Protein AF-A0A3B9RAX6-F1 (afdb_monomer_lite)

Sequence (178 aa):
FINYDTEKSIVLLGNWYDHKPDLQYVELHAIASISLGNIENYLYQFSDGNIPFTPNTDDVPTVLQLKKAIRDVEQSVEKMLGKAIVINYDYAEKPEDLEKYYAKKTIVLLQETLAAIAADALAKEAFVNAVKELSFHLGEENTVNLQNNMLTVCLDFSKGIKSVASKAVLQDRIEKCL

Structure (mmCIF, N/CA/C/O backbone):
data_AF-A0A3B9RAX6-F1
#
_entry.id   AF-A0A3B9RAX6-F1
#
loop_
_atom_site.group_PDB
_atom_site.id
_atom_site.type_symbol
_atom_site.label_atom_id
_atom_site.label_alt_id
_atom_site.label_comp_id
_atom_site.label_asym_id
_atom_site.label_entity_id
_atom_site.label_seq_id
_atom_site.pdb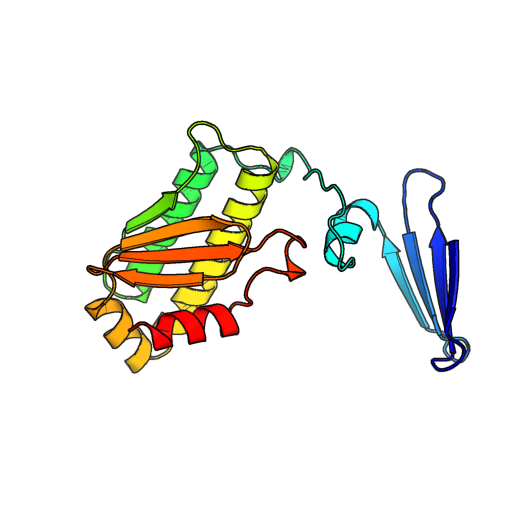x_PDB_ins_code
_atom_site.Cartn_x
_atom_site.Cartn_y
_atom_site.Cartn_z
_atom_site.occupancy
_atom_site.B_iso_or_equiv
_atom_site.auth_seq_id
_atom_site.auth_comp_id
_atom_site.auth_asym_id
_atom_site.auth_atom_id
_atom_site.pdbx_PDB_model_num
ATOM 1 N N . PHE A 1 1 ? 21.266 -5.493 -25.380 1.00 60.53 1 PHE A N 1
ATOM 2 C CA . PHE A 1 1 ? 22.204 -5.620 -24.245 1.00 60.53 1 PHE A CA 1
ATOM 3 C C . PHE A 1 1 ? 22.326 -7.094 -23.900 1.00 60.53 1 PHE A C 1
ATOM 5 O O . PHE A 1 1 ? 21.305 -7.764 -23.899 1.00 60.53 1 PHE A O 1
ATOM 12 N N . ILE A 1 2 ? 23.534 -7.608 -23.671 1.00 60.22 2 ILE A N 1
ATOM 13 C CA . ILE A 1 2 ? 23.752 -9.005 -23.269 1.00 60.22 2 ILE A CA 1
ATOM 14 C C . ILE A 1 2 ? 24.663 -8.977 -22.044 1.00 60.22 2 ILE A C 1
ATOM 16 O O . ILE A 1 2 ? 25.753 -8.416 -22.126 1.00 60.22 2 ILE A O 1
ATOM 20 N N . ASN A 1 3 ? 24.208 -9.535 -20.923 1.00 65.00 3 ASN A N 1
ATOM 21 C CA . ASN A 1 3 ? 25.021 -9.713 -19.720 1.00 65.00 3 ASN A CA 1
ATOM 22 C C . ASN A 1 3 ? 25.119 -11.201 -19.395 1.00 65.00 3 ASN A C 1
ATOM 24 O O . ASN A 1 3 ? 24.147 -11.935 -19.567 1.00 65.00 3 ASN A O 1
ATOM 28 N N . TYR A 1 4 ? 26.290 -11.640 -18.955 1.00 61.12 4 TYR A N 1
ATOM 29 C CA . TYR A 1 4 ? 26.573 -13.037 -18.686 1.00 61.12 4 TYR A CA 1
ATOM 30 C C . TYR A 1 4 ? 27.109 -13.197 -17.266 1.00 61.12 4 TYR A C 1
ATOM 32 O O . TYR A 1 4 ? 28.146 -12.629 -16.926 1.00 61.12 4 TYR A O 1
ATOM 40 N N . ASP A 1 5 ? 26.395 -13.974 -16.454 1.00 67.50 5 ASP A N 1
ATOM 41 C CA . ASP A 1 5 ? 26.836 -14.380 -15.122 1.00 67.50 5 ASP A CA 1
ATOM 42 C C . ASP A 1 5 ? 27.413 -15.799 -15.216 1.00 67.50 5 ASP A C 1
ATOM 44 O O . ASP A 1 5 ? 26.684 -16.792 -15.305 1.00 67.50 5 ASP A O 1
ATOM 48 N N . THR A 1 6 ? 28.746 -15.876 -15.224 1.00 63.41 6 THR A N 1
ATOM 49 C CA . THR A 1 6 ? 29.511 -17.128 -15.278 1.00 63.41 6 THR A CA 1
ATOM 50 C C . THR A 1 6 ? 29.299 -18.020 -14.064 1.00 63.41 6 THR A C 1
ATOM 52 O O . THR A 1 6 ? 29.377 -19.235 -14.206 1.00 63.41 6 THR A O 1
ATOM 55 N N . GLU A 1 7 ? 29.051 -17.455 -12.878 1.00 69.50 7 GLU A N 1
ATOM 56 C CA . GLU A 1 7 ? 28.881 -18.257 -11.660 1.00 69.50 7 GLU A CA 1
ATOM 57 C C . GLU A 1 7 ? 27.525 -18.960 -11.655 1.00 69.50 7 GLU A C 1
ATOM 59 O O . GLU A 1 7 ? 27.411 -20.095 -11.194 1.00 69.50 7 GLU A O 1
ATOM 64 N N . LYS A 1 8 ? 26.501 -18.310 -12.214 1.00 65.81 8 LYS A N 1
ATOM 65 C CA . LYS A 1 8 ? 25.139 -18.854 -12.273 1.00 65.81 8 LYS A CA 1
ATOM 66 C C . LYS A 1 8 ? 24.819 -19.567 -13.582 1.00 65.81 8 LYS A C 1
ATOM 68 O O . LYS A 1 8 ? 23.760 -20.172 -13.680 1.00 65.81 8 LYS A O 1
ATOM 73 N N . SER A 1 9 ? 25.713 -19.520 -14.574 1.00 68.19 9 SER A N 1
ATOM 74 C CA . SER A 1 9 ? 25.472 -20.037 -15.933 1.00 68.19 9 SER A CA 1
ATOM 75 C C . SER A 1 9 ? 24.230 -19.420 -16.597 1.00 68.19 9 SER A C 1
ATOM 77 O O . SER A 1 9 ? 23.497 -20.095 -17.322 1.00 68.19 9 SER A O 1
ATOM 79 N N . ILE A 1 10 ? 23.988 -18.128 -16.349 1.00 69.31 10 ILE A N 1
ATOM 80 C CA . ILE A 1 10 ? 22.805 -17.399 -16.829 1.00 69.31 10 ILE A CA 1
ATOM 81 C C . ILE A 1 10 ? 23.223 -16.321 -17.827 1.00 69.31 10 ILE A C 1
ATOM 83 O O . ILE A 1 10 ? 24.113 -15.511 -17.560 1.00 69.31 10 ILE A O 1
ATOM 87 N N . VAL A 1 11 ? 22.518 -16.266 -18.954 1.00 70.62 11 VAL A N 1
ATOM 88 C CA . VAL A 1 11 ? 22.590 -15.181 -19.935 1.00 70.62 11 VAL A CA 1
ATOM 89 C C . VAL A 1 11 ? 21.343 -14.309 -19.801 1.00 70.62 11 VAL A C 1
ATOM 91 O O . VAL A 1 11 ? 20.217 -14.799 -19.863 1.00 70.62 11 VAL A O 1
ATOM 94 N N . LEU A 1 12 ? 21.550 -13.004 -19.645 1.00 68.62 12 LEU A N 1
ATOM 95 C CA . LEU A 1 12 ? 20.511 -11.985 -19.706 1.00 68.62 12 LEU A CA 1
ATOM 96 C C . LEU A 1 12 ? 20.548 -11.311 -21.076 1.00 68.62 12 LEU A C 1
ATOM 98 O O . LEU A 1 12 ? 21.506 -10.604 -21.398 1.00 68.62 12 LEU A O 1
ATOM 102 N N . LEU A 1 13 ? 19.497 -11.497 -21.866 1.00 69.88 13 LEU A N 1
ATOM 103 C CA . LEU A 1 13 ? 19.303 -10.827 -23.146 1.00 69.88 13 LEU A CA 1
ATOM 104 C C . LEU A 1 13 ? 18.284 -9.704 -22.957 1.00 69.88 13 LEU A C 1
ATOM 106 O O . LEU A 1 13 ? 17.134 -9.947 -22.620 1.00 69.88 13 LEU A O 1
ATOM 110 N N . GLY A 1 14 ? 18.712 -8.464 -23.158 1.00 64.94 14 GLY A N 1
ATOM 111 C CA . GLY A 1 14 ? 17.827 -7.309 -23.262 1.00 64.94 14 GLY A CA 1
ATOM 112 C C . GLY A 1 14 ? 17.704 -6.901 -24.720 1.00 64.94 14 GLY A C 1
ATOM 113 O O . GLY A 1 14 ? 18.677 -6.395 -25.296 1.00 64.94 14 GLY A O 1
ATOM 114 N N . ASN A 1 15 ? 16.535 -7.108 -25.308 1.00 68.81 15 ASN A N 1
ATOM 115 C CA . ASN A 1 15 ? 16.200 -6.557 -26.607 1.00 68.81 15 ASN A CA 1
ATOM 116 C C . ASN A 1 15 ? 15.445 -5.240 -26.400 1.00 68.81 15 ASN A C 1
ATOM 118 O O . ASN A 1 15 ? 14.435 -5.172 -25.709 1.00 68.81 15 ASN A O 1
ATOM 122 N N . TRP A 1 16 ? 16.002 -4.179 -26.975 1.00 63.16 16 TRP A N 1
ATOM 123 C CA . TRP A 1 16 ? 15.516 -2.807 -26.829 1.00 63.16 16 TRP A CA 1
ATOM 124 C C . TRP A 1 16 ? 15.058 -2.217 -28.169 1.00 63.16 16 TRP A C 1
ATOM 126 O O . TRP A 1 16 ? 14.779 -1.023 -28.249 1.00 63.16 16 TRP A O 1
ATOM 136 N N . TYR A 1 17 ? 15.015 -3.035 -29.224 1.00 54.44 17 TYR A N 1
ATOM 137 C CA . TYR A 1 17 ? 14.605 -2.629 -30.564 1.00 54.44 17 TYR A CA 1
ATOM 138 C C . TYR A 1 17 ? 13.137 -3.027 -30.825 1.00 54.44 17 TYR A C 1
ATOM 140 O O . TYR A 1 17 ? 12.618 -3.954 -30.210 1.00 54.44 17 TYR A O 1
ATOM 148 N N . ASP A 1 18 ? 12.463 -2.294 -31.718 1.00 52.81 18 ASP A N 1
ATOM 149 C CA . ASP A 1 18 ? 11.081 -2.523 -32.190 1.00 52.81 18 ASP A CA 1
ATOM 150 C C . ASP A 1 18 ? 9.914 -2.276 -31.213 1.00 52.81 18 ASP A C 1
ATOM 152 O O . ASP A 1 18 ? 8.889 -2.956 -31.268 1.00 52.81 18 ASP A O 1
ATOM 156 N N . HIS A 1 19 ? 10.001 -1.245 -30.363 1.00 53.53 19 HIS A N 1
ATOM 157 C CA . HIS A 1 19 ? 8.885 -0.766 -29.515 1.00 53.53 19 HIS A CA 1
ATOM 158 C C . HIS A 1 19 ? 8.252 -1.820 -28.583 1.00 53.53 19 HIS A C 1
ATOM 160 O O . HIS A 1 19 ? 7.224 -1.549 -27.966 1.00 53.53 19 HIS A O 1
ATOM 166 N N . LYS A 1 20 ? 8.865 -3.000 -28.449 1.00 61.41 20 LYS A N 1
ATOM 167 C CA . LYS A 1 20 ? 8.493 -4.042 -27.490 1.00 61.41 20 LYS A CA 1
ATOM 168 C C . LYS A 1 20 ? 9.739 -4.516 -26.750 1.00 61.41 20 LYS A C 1
ATOM 170 O O . LYS A 1 20 ? 10.233 -5.599 -27.046 1.00 61.41 20 LYS A O 1
ATOM 175 N N . PRO A 1 21 ? 10.272 -3.691 -25.837 1.00 60.62 21 PRO A N 1
ATOM 176 C CA . PRO A 1 21 ? 11.362 -4.094 -24.969 1.00 60.62 21 PRO A CA 1
ATOM 177 C C . PRO A 1 21 ? 11.066 -5.444 -24.311 1.00 60.62 21 PRO A C 1
ATOM 179 O O . PRO A 1 21 ? 10.020 -5.632 -23.677 1.00 60.62 21 PRO A O 1
ATOM 182 N N . ASP A 1 22 ? 12.000 -6.381 -24.449 1.00 69.50 22 ASP A N 1
ATOM 183 C CA . ASP A 1 22 ? 11.924 -7.691 -23.818 1.00 69.50 22 ASP A CA 1
ATOM 184 C C . ASP A 1 22 ? 13.219 -8.035 -23.082 1.00 69.50 22 ASP A C 1
ATOM 186 O O . ASP A 1 22 ? 14.333 -7.727 -23.521 1.00 69.50 22 ASP A O 1
ATOM 190 N N . LEU A 1 23 ? 13.051 -8.641 -21.906 1.00 69.62 23 LEU A N 1
ATOM 191 C CA . LEU A 1 23 ? 14.142 -9.124 -21.071 1.00 69.62 23 LEU A CA 1
ATOM 192 C C . LEU A 1 23 ? 14.029 -10.642 -20.951 1.00 69.62 23 LEU A C 1
ATOM 194 O O . LEU A 1 23 ? 13.053 -11.148 -20.398 1.00 69.62 23 LEU A O 1
ATOM 198 N N . GLN A 1 24 ? 15.023 -11.365 -21.454 1.00 70.62 24 GLN A N 1
ATOM 199 C CA . GLN A 1 24 ? 15.058 -12.822 -21.431 1.00 70.62 24 GLN A CA 1
ATOM 200 C C . GLN A 1 24 ? 16.188 -13.321 -20.538 1.00 70.62 24 GLN A C 1
ATOM 202 O O . GLN A 1 24 ? 17.351 -12.962 -20.724 1.00 70.62 24 GLN A O 1
ATOM 207 N N . TYR A 1 25 ? 15.839 -14.186 -19.592 1.00 68.94 25 TYR A N 1
ATOM 208 C CA . TYR A 1 25 ? 16.785 -14.979 -18.817 1.00 68.94 25 TYR A CA 1
ATOM 209 C C . TYR A 1 25 ? 16.896 -16.364 -19.442 1.00 68.94 25 TYR A C 1
ATOM 211 O O . TYR A 1 25 ? 15.884 -17.052 -19.575 1.00 68.94 25 TYR A O 1
ATOM 219 N N . VAL A 1 26 ? 18.112 -16.768 -19.804 1.00 70.31 26 VAL A N 1
ATOM 220 C CA . VAL A 1 26 ? 18.415 -18.083 -20.379 1.00 70.31 26 VAL A CA 1
ATOM 221 C C . VAL A 1 26 ? 19.449 -18.778 -19.502 1.00 70.31 26 VAL A C 1
ATOM 223 O O . VAL A 1 26 ? 20.553 -18.268 -19.321 1.00 70.31 26 VAL A O 1
ATOM 226 N N . GLU A 1 27 ? 19.104 -19.942 -18.959 1.00 67.62 27 GLU A N 1
ATOM 227 C CA . GLU A 1 27 ? 20.052 -20.804 -18.250 1.00 67.62 27 GLU A CA 1
ATOM 228 C C . GLU A 1 27 ? 20.765 -21.712 -19.264 1.00 67.62 27 GLU A C 1
ATOM 230 O O . GLU A 1 27 ? 20.124 -22.440 -20.017 1.00 67.62 27 GLU A O 1
ATOM 235 N N . LEU A 1 28 ? 22.100 -21.677 -19.308 1.00 59.88 28 LEU A N 1
ATOM 236 C CA . LEU A 1 28 ? 22.900 -22.327 -20.362 1.00 59.88 28 LEU A CA 1
ATOM 237 C C . LEU A 1 28 ? 22.761 -23.855 -20.422 1.00 59.88 28 LEU A C 1
ATOM 239 O O . LEU A 1 28 ? 23.060 -24.460 -21.452 1.00 59.88 28 LEU A O 1
ATOM 243 N N . HIS A 1 29 ? 22.337 -24.484 -19.326 1.00 66.69 29 HIS A N 1
ATOM 244 C CA . HIS A 1 29 ? 22.229 -25.938 -19.202 1.00 66.69 29 HIS A CA 1
ATOM 245 C C . HIS A 1 29 ? 20.785 -26.440 -19.077 1.00 66.69 29 HIS A C 1
ATOM 247 O O . HIS A 1 29 ? 20.574 -27.640 -18.902 1.00 66.69 29 HIS A O 1
ATOM 253 N N . ALA A 1 30 ? 19.795 -25.555 -19.225 1.00 59.59 30 ALA A N 1
ATOM 254 C CA . ALA A 1 30 ? 18.383 -25.907 -19.193 1.00 59.59 30 ALA A CA 1
ATOM 255 C C . ALA A 1 30 ? 17.670 -25.447 -20.473 1.00 59.59 30 ALA A C 1
ATOM 257 O O . ALA A 1 30 ? 17.969 -24.402 -21.042 1.00 59.59 30 ALA A O 1
ATOM 258 N N . ILE A 1 31 ? 16.663 -26.206 -20.916 1.00 59.84 31 ILE A N 1
ATOM 259 C CA . ILE A 1 31 ? 15.712 -25.754 -21.949 1.00 59.84 31 ILE A CA 1
ATOM 260 C C . ILE A 1 31 ? 14.640 -24.907 -21.247 1.00 59.84 31 ILE A C 1
ATOM 262 O O . ILE A 1 31 ? 13.459 -25.246 -21.228 1.00 59.84 31 ILE A O 1
ATOM 266 N N . ALA A 1 32 ? 15.069 -23.848 -20.566 1.00 58.25 32 ALA A N 1
ATOM 267 C CA . ALA A 1 32 ? 14.189 -22.957 -19.832 1.00 58.25 32 ALA A CA 1
ATOM 268 C C . ALA A 1 32 ? 14.629 -21.515 -20.070 1.00 58.25 32 ALA A C 1
ATOM 270 O O . ALA A 1 32 ? 15.775 -21.140 -19.822 1.00 58.25 32 ALA A O 1
ATOM 271 N N . SER A 1 33 ? 13.692 -20.711 -20.561 1.00 66.81 33 SER A N 1
ATOM 272 C CA . SER A 1 33 ? 13.863 -19.273 -20.704 1.00 66.81 33 SER A CA 1
ATOM 273 C C . SER A 1 33 ? 12.666 -18.561 -20.099 1.00 66.81 33 SER A C 1
ATOM 275 O O . SER A 1 33 ? 11.524 -18.927 -20.387 1.00 66.81 33 SER A O 1
ATOM 277 N N . ILE A 1 34 ? 12.915 -17.522 -19.310 1.00 69.31 34 ILE A N 1
ATOM 278 C CA . ILE A 1 34 ? 11.866 -16.617 -18.838 1.00 69.31 34 ILE A CA 1
ATOM 279 C C . ILE A 1 34 ? 11.983 -15.338 -19.654 1.00 69.31 34 ILE A C 1
ATOM 281 O O . ILE A 1 34 ? 12.994 -14.648 -19.563 1.00 69.31 34 ILE A O 1
ATOM 285 N N . SER A 1 35 ? 10.953 -15.036 -20.443 1.00 69.12 35 SER A N 1
ATOM 286 C CA . SER A 1 35 ? 10.847 -13.785 -21.193 1.00 69.12 35 SER A CA 1
ATOM 287 C C . SER A 1 35 ? 9.850 -12.861 -20.509 1.00 69.12 35 SER A C 1
ATOM 289 O O . SER A 1 35 ? 8.686 -13.220 -20.328 1.00 69.12 35 SER A O 1
ATOM 291 N N . LEU A 1 36 ? 10.295 -11.660 -20.162 1.00 68.50 36 LEU A N 1
ATOM 292 C CA . LEU A 1 36 ? 9.459 -10.581 -19.652 1.00 68.50 36 LEU A CA 1
ATOM 293 C C . LEU A 1 36 ? 9.196 -9.602 -20.794 1.00 68.50 36 LEU A C 1
ATOM 295 O O . LEU A 1 36 ? 10.097 -8.880 -21.217 1.00 68.50 36 LEU A O 1
ATOM 299 N N . GLY A 1 37 ? 7.969 -9.618 -21.313 1.00 69.31 37 GLY A N 1
ATOM 300 C CA . GLY A 1 37 ? 7.509 -8.638 -22.296 1.00 69.31 37 GLY A CA 1
ATOM 301 C C . GLY A 1 37 ? 7.061 -7.333 -21.636 1.00 69.31 37 GLY A C 1
ATOM 302 O O . GLY A 1 37 ? 6.692 -7.323 -20.460 1.00 69.31 37 GLY A O 1
ATOM 303 N N . ASN A 1 38 ? 7.056 -6.251 -22.417 1.00 69.12 38 ASN A N 1
ATOM 304 C CA . ASN A 1 38 ? 6.711 -4.898 -21.972 1.00 69.12 38 ASN A CA 1
ATOM 305 C C . ASN A 1 38 ? 7.565 -4.443 -20.773 1.00 69.12 38 ASN A C 1
ATOM 307 O O . ASN A 1 38 ? 7.048 -3.835 -19.828 1.00 69.12 38 ASN A O 1
ATOM 311 N N . ILE A 1 39 ? 8.858 -4.802 -20.757 1.00 73.06 39 ILE A N 1
ATOM 312 C CA . ILE A 1 39 ? 9.728 -4.562 -19.596 1.00 73.06 39 ILE A CA 1
ATOM 313 C C . ILE A 1 39 ? 9.852 -3.068 -19.277 1.00 73.06 39 ILE A C 1
ATOM 315 O O . ILE A 1 39 ? 10.039 -2.718 -18.121 1.00 73.06 39 ILE A O 1
ATOM 319 N N . GLU A 1 40 ? 9.662 -2.170 -20.241 1.00 67.19 40 GLU A N 1
ATOM 320 C CA . GLU A 1 40 ? 9.591 -0.719 -20.043 1.00 67.19 40 GLU A CA 1
ATOM 321 C C . GLU A 1 40 ? 8.549 -0.295 -19.002 1.00 67.19 40 GLU A C 1
ATOM 323 O O . GLU A 1 40 ? 8.793 0.640 -18.240 1.00 67.19 40 GLU A O 1
ATOM 328 N N . ASN A 1 41 ? 7.440 -1.032 -18.893 1.00 70.25 41 ASN A N 1
ATOM 329 C CA . ASN A 1 41 ? 6.386 -0.766 -17.916 1.00 70.25 41 ASN A CA 1
ATOM 330 C C . ASN A 1 41 ? 6.705 -1.319 -16.525 1.00 70.25 41 ASN A C 1
ATOM 332 O O . ASN A 1 41 ? 5.957 -1.060 -15.590 1.00 70.25 41 ASN A O 1
ATOM 336 N N . TYR A 1 42 ? 7.777 -2.098 -16.371 1.00 72.56 42 TYR A N 1
ATOM 337 C CA . TYR A 1 42 ? 8.109 -2.781 -15.118 1.00 72.56 42 TYR A CA 1
ATOM 338 C C . TYR A 1 42 ? 9.567 -2.594 -14.695 1.00 72.56 42 TYR A C 1
ATOM 340 O O . TYR A 1 42 ? 9.922 -2.956 -13.580 1.00 72.56 42 TYR A O 1
ATOM 348 N N . LEU A 1 43 ? 10.420 -1.994 -15.530 1.00 71.56 43 LEU A N 1
ATOM 349 C CA . LEU A 1 43 ? 11.853 -1.832 -15.277 1.00 71.56 43 LEU A CA 1
ATOM 350 C C . LEU A 1 43 ? 12.111 -1.056 -13.982 1.00 71.56 43 LEU A C 1
ATOM 352 O O . LEU A 1 43 ? 13.009 -1.400 -13.213 1.00 71.56 43 LEU A O 1
ATOM 356 N N . TYR A 1 44 ? 11.264 -0.062 -13.703 1.00 71.00 44 TYR A N 1
ATOM 357 C CA . TYR A 1 44 ? 11.287 0.704 -12.460 1.00 71.00 44 TYR A CA 1
ATOM 358 C C . TYR A 1 44 ? 11.061 -0.172 -11.217 1.00 71.00 44 TYR A C 1
ATOM 360 O O . TYR A 1 44 ? 11.545 0.158 -10.142 1.00 71.00 44 TYR A O 1
ATOM 368 N N . GLN A 1 45 ? 10.376 -1.311 -11.359 1.00 71.19 45 GLN A N 1
ATOM 369 C CA . GLN A 1 45 ? 10.186 -2.295 -10.293 1.00 71.19 45 GLN A CA 1
ATOM 370 C C . GLN A 1 45 ? 11.373 -3.241 -10.148 1.00 71.19 45 GLN A C 1
ATOM 372 O O . GLN A 1 45 ? 11.432 -3.951 -9.158 1.00 71.19 45 GLN A O 1
ATOM 377 N N . PHE A 1 46 ? 12.303 -3.301 -11.103 1.00 68.31 46 PHE A N 1
ATOM 378 C CA . PHE A 1 46 ? 13.470 -4.188 -11.042 1.00 68.31 46 PHE A CA 1
ATOM 379 C C . PHE A 1 46 ? 14.769 -3.452 -10.717 1.00 68.31 46 PHE A C 1
ATOM 381 O O . PHE A 1 46 ? 15.720 -4.094 -10.280 1.00 68.31 46 PHE A O 1
ATOM 388 N N . SER A 1 47 ? 14.795 -2.127 -10.821 1.00 66.12 47 SER A N 1
ATOM 389 C CA . SER A 1 47 ? 15.961 -1.308 -10.493 1.00 66.12 47 SER A CA 1
ATOM 390 C C . SER A 1 47 ? 16.019 -0.916 -9.020 1.00 66.12 47 SER A C 1
ATOM 392 O O . SER A 1 47 ? 14.991 -0.719 -8.378 1.00 66.12 47 SER A O 1
ATOM 394 N N . ASP A 1 48 ? 17.239 -0.772 -8.503 1.00 64.25 48 ASP A N 1
ATOM 395 C CA . ASP A 1 48 ? 17.505 -0.191 -7.183 1.00 64.25 48 ASP A CA 1
ATOM 396 C C . ASP A 1 48 ? 17.781 1.324 -7.250 1.00 64.25 48 ASP A C 1
ATOM 398 O O . ASP A 1 48 ? 18.096 1.935 -6.223 1.00 64.25 48 ASP A O 1
ATOM 402 N N . GLY A 1 49 ? 17.679 1.924 -8.442 1.00 62.16 49 GLY A N 1
ATOM 403 C CA . GLY A 1 49 ? 17.796 3.363 -8.691 1.00 62.16 49 GLY A CA 1
ATOM 404 C C . GLY A 1 49 ? 16.485 3.997 -9.167 1.00 62.16 49 GLY A C 1
ATOM 405 O O . GLY A 1 49 ? 15.573 3.300 -9.610 1.00 62.16 49 GLY A O 1
ATOM 406 N N . ASN A 1 50 ? 16.418 5.331 -9.121 1.00 65.25 50 ASN A N 1
ATOM 407 C CA . ASN A 1 50 ? 15.249 6.109 -9.539 1.00 65.25 50 ASN A CA 1
ATOM 408 C C . ASN A 1 50 ? 15.130 6.091 -11.068 1.00 65.25 50 ASN A C 1
ATOM 410 O O . ASN A 1 50 ? 15.732 6.911 -11.763 1.00 65.25 50 ASN A O 1
ATOM 414 N N . ILE A 1 51 ? 14.381 5.127 -11.600 1.00 65.50 51 ILE A N 1
ATOM 415 C CA . ILE A 1 51 ? 14.041 5.088 -13.023 1.00 65.50 51 ILE A CA 1
ATOM 416 C C . ILE A 1 51 ? 12.788 5.942 -13.241 1.00 65.50 51 ILE A C 1
ATOM 418 O O . ILE A 1 51 ? 11.772 5.673 -12.596 1.00 65.50 51 ILE A O 1
ATOM 422 N N . PRO A 1 52 ? 12.820 6.934 -14.153 1.00 67.94 52 PRO A N 1
ATOM 423 C CA . PRO A 1 52 ? 11.627 7.677 -14.536 1.00 67.94 52 PRO A CA 1
ATOM 424 C C . PRO A 1 52 ? 10.528 6.723 -15.008 1.00 67.94 52 PRO A C 1
ATOM 426 O O . PRO A 1 52 ? 10.737 5.925 -15.920 1.00 67.94 52 PRO A O 1
ATOM 429 N N . PHE A 1 53 ? 9.359 6.810 -14.382 1.00 78.06 53 PHE A N 1
ATOM 430 C CA . PHE A 1 53 ? 8.194 5.999 -14.706 1.00 78.06 53 PHE A CA 1
ATOM 431 C C . PHE A 1 53 ? 6.993 6.910 -14.930 1.00 78.06 53 PHE A C 1
ATOM 433 O O . PHE A 1 53 ? 6.726 7.816 -14.139 1.00 78.06 53 PHE A O 1
ATOM 440 N N . THR A 1 54 ? 6.258 6.652 -16.005 1.00 82.81 54 THR A N 1
ATOM 441 C CA . THR A 1 54 ? 4.989 7.315 -16.289 1.00 82.81 54 THR A CA 1
ATOM 442 C C . THR A 1 54 ? 3.917 6.236 -16.403 1.00 82.81 54 THR A C 1
ATOM 444 O O . THR A 1 54 ? 4.026 5.382 -17.283 1.00 82.81 54 THR A O 1
ATOM 447 N N . PRO A 1 55 ? 2.911 6.219 -15.512 1.00 84.06 55 PRO A N 1
ATOM 448 C CA . PRO A 1 55 ? 1.834 5.240 -15.582 1.00 84.06 55 PRO A CA 1
ATOM 449 C C . PRO A 1 55 ? 0.982 5.445 -16.838 1.00 84.06 55 PRO A C 1
ATOM 451 O O . PRO A 1 55 ? 0.861 6.561 -17.348 1.00 84.06 55 PRO A O 1
ATOM 454 N N . ASN A 1 56 ? 0.342 4.372 -17.309 1.00 84.31 56 ASN A N 1
ATOM 455 C CA . ASN A 1 56 ? -0.642 4.475 -18.383 1.00 84.31 56 ASN A CA 1
ATOM 456 C C . ASN A 1 56 ? -1.801 5.374 -17.947 1.00 84.31 56 ASN A C 1
ATOM 458 O O . ASN A 1 56 ? -2.247 5.315 -16.800 1.00 84.31 56 ASN A O 1
ATOM 462 N N . THR A 1 57 ? -2.347 6.153 -18.877 1.00 85.12 57 THR A N 1
ATOM 463 C CA . THR A 1 57 ? -3.454 7.081 -18.597 1.00 85.12 57 THR A CA 1
ATOM 464 C C . THR A 1 57 ? -4.683 6.386 -18.017 1.00 85.12 57 THR A C 1
ATOM 466 O O . THR A 1 57 ? -5.342 6.946 -17.147 1.00 85.12 57 THR A O 1
ATOM 469 N N . ASP A 1 58 ? -4.958 5.151 -18.443 1.00 86.94 58 ASP A N 1
ATOM 470 C CA . ASP A 1 58 ? -6.098 4.358 -17.963 1.00 86.94 58 ASP A CA 1
ATOM 471 C C . ASP A 1 58 ? -5.908 3.860 -16.518 1.00 86.94 58 ASP A C 1
ATOM 473 O O . ASP A 1 58 ? -6.877 3.559 -15.814 1.00 86.94 58 ASP A O 1
ATOM 477 N N . ASP A 1 59 ? -4.658 3.797 -16.051 1.00 85.69 59 ASP A N 1
ATOM 478 C CA . ASP A 1 59 ? -4.314 3.362 -14.699 1.00 85.69 59 ASP A CA 1
ATOM 479 C C . ASP A 1 59 ? -4.325 4.510 -13.683 1.00 85.69 59 ASP A C 1
ATOM 481 O O . ASP A 1 59 ? -4.468 4.252 -12.479 1.00 85.69 59 ASP A O 1
ATOM 485 N N . VAL A 1 60 ? -4.211 5.759 -14.151 1.00 91.81 60 VAL A N 1
ATOM 486 C CA . VAL A 1 60 ? -4.212 6.970 -13.323 1.00 91.81 60 VAL A CA 1
ATOM 487 C C . VAL A 1 60 ? -5.647 7.334 -12.937 1.00 91.81 60 VAL A C 1
ATOM 489 O O . VAL A 1 60 ? -6.438 7.756 -13.783 1.00 91.81 60 VAL A O 1
ATOM 492 N N . PRO A 1 61 ? -6.028 7.217 -11.653 1.00 92.75 61 PRO A N 1
ATOM 493 C CA . PRO A 1 61 ? -7.363 7.601 -11.233 1.00 92.75 61 PRO A CA 1
ATOM 494 C C . PRO A 1 61 ? -7.506 9.124 -11.163 1.00 92.75 61 PRO A C 1
ATOM 496 O O . PRO A 1 61 ? -6.580 9.863 -10.823 1.00 92.75 61 PRO A O 1
ATOM 499 N N . THR A 1 62 ? -8.725 9.605 -11.372 1.00 92.94 62 THR A N 1
ATOM 500 C CA . THR A 1 62 ? -9.098 10.969 -10.992 1.00 92.94 62 THR A CA 1
ATOM 501 C C . THR A 1 62 ? -9.160 11.106 -9.466 1.00 92.94 62 THR A C 1
ATOM 503 O O . THR A 1 62 ? -9.384 10.135 -8.741 1.00 92.94 62 THR A O 1
ATOM 506 N N . VAL A 1 63 ? -9.061 12.335 -8.954 1.00 91.38 63 VAL A N 1
ATOM 507 C CA . VAL A 1 63 ? -9.220 12.612 -7.511 1.00 91.38 63 VAL A CA 1
ATOM 508 C C . VAL A 1 63 ? -10.587 12.139 -6.993 1.00 91.38 63 VAL A C 1
ATOM 510 O O . VAL A 1 63 ? -10.693 11.637 -5.877 1.00 91.38 63 VAL A O 1
ATOM 513 N N . LEU A 1 64 ? -11.640 12.233 -7.813 1.00 92.38 64 LEU A N 1
ATOM 514 C CA . LEU A 1 64 ? -12.966 11.710 -7.468 1.00 92.38 64 LEU A CA 1
ATOM 515 C C . LEU A 1 64 ? -12.973 10.182 -7.349 1.00 92.38 64 LEU A C 1
ATOM 517 O O . LEU A 1 64 ? -13.603 9.646 -6.440 1.00 92.38 64 LEU A O 1
ATOM 521 N N . GLN A 1 65 ? -12.257 9.479 -8.231 1.00 93.88 65 GLN A N 1
ATOM 522 C CA . GLN A 1 65 ? -12.109 8.024 -8.146 1.00 93.88 65 GLN A CA 1
ATOM 523 C C . GLN A 1 65 ? -11.307 7.606 -6.908 1.00 93.88 65 GLN A C 1
ATOM 525 O O . GLN A 1 65 ? -11.685 6.629 -6.269 1.00 93.88 65 GLN A O 1
ATOM 530 N N . LEU 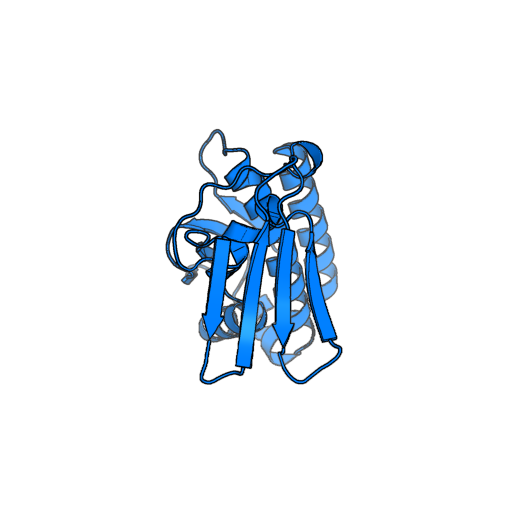A 1 66 ? -10.270 8.358 -6.522 1.00 93.56 66 LEU A N 1
ATOM 531 C CA . LEU A 1 66 ? -9.535 8.121 -5.272 1.00 93.56 66 LEU A CA 1
ATOM 532 C C . LEU A 1 66 ? -10.433 8.307 -4.046 1.00 93.56 66 LEU A C 1
ATOM 534 O O . LEU A 1 66 ? -10.504 7.419 -3.205 1.00 93.56 66 LEU A O 1
ATOM 538 N N . LYS A 1 67 ? -11.185 9.413 -3.976 1.00 93.12 67 LYS A N 1
ATOM 539 C CA . LYS A 1 67 ? -12.143 9.657 -2.883 1.00 93.12 67 LYS A CA 1
ATOM 540 C C . LYS A 1 67 ?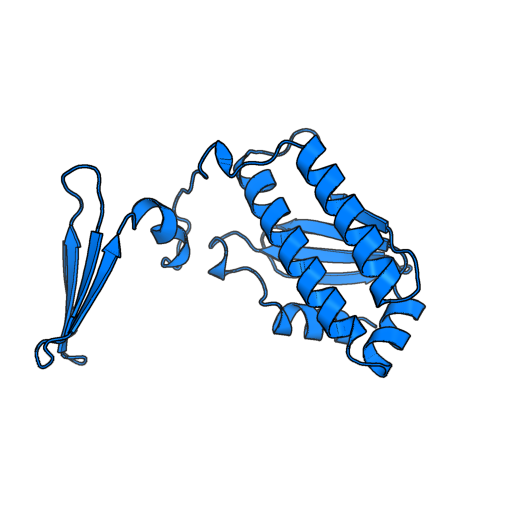 -13.208 8.566 -2.794 1.00 93.12 67 LYS A C 1
ATOM 542 O O . LYS A 1 67 ? -13.576 8.155 -1.698 1.00 93.12 67 LYS A O 1
ATOM 547 N N . LYS A 1 68 ? 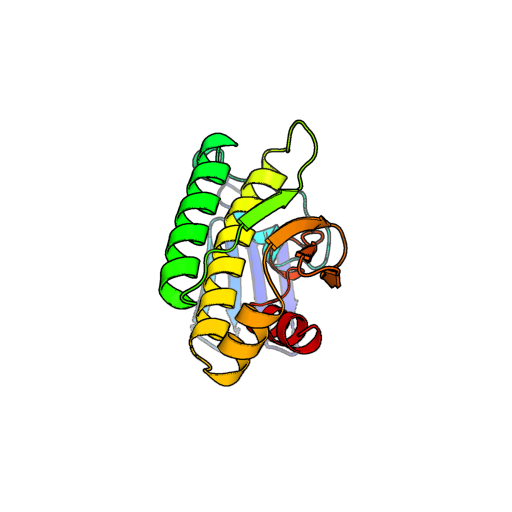-13.691 8.078 -3.941 1.00 95.19 68 LYS A N 1
ATOM 548 C CA . LYS A 1 68 ? -14.614 6.941 -3.988 1.00 95.19 68 LYS A CA 1
ATOM 549 C C . LYS A 1 68 ? -13.958 5.671 -3.439 1.00 95.19 68 LYS A C 1
ATOM 551 O O . LYS A 1 68 ? -14.544 5.035 -2.577 1.00 95.19 68 LYS A O 1
ATOM 556 N N . ALA A 1 69 ? -12.746 5.345 -3.888 1.00 94.44 69 ALA A N 1
ATOM 557 C CA . ALA A 1 69 ? -12.018 4.164 -3.427 1.00 94.44 69 ALA A CA 1
ATOM 558 C C . ALA A 1 69 ? -11.745 4.202 -1.914 1.00 94.44 69 ALA A C 1
ATOM 560 O O . ALA A 1 69 ? -11.946 3.201 -1.239 1.00 94.44 69 ALA A O 1
ATOM 561 N N . ILE A 1 70 ? -11.359 5.361 -1.374 1.00 94.56 70 ILE A N 1
ATOM 562 C CA . ILE A 1 70 ? -11.190 5.575 0.070 1.00 94.56 70 ILE A CA 1
ATOM 563 C C . ILE A 1 70 ? -12.494 5.276 0.808 1.00 94.56 70 ILE A C 1
ATOM 565 O O . ILE A 1 70 ? -12.499 4.466 1.727 1.00 94.56 70 ILE A O 1
ATOM 569 N N . ARG A 1 71 ? -13.613 5.853 0.358 1.00 94.38 71 ARG A N 1
ATOM 570 C CA . ARG A 1 71 ? -14.924 5.632 0.979 1.00 94.38 71 ARG A CA 1
ATOM 571 C C . ARG A 1 71 ? -15.379 4.172 0.909 1.00 94.38 71 ARG A C 1
ATOM 573 O O . ARG A 1 71 ? -15.985 3.669 1.853 1.00 94.38 71 ARG A O 1
ATOM 580 N N . ASP A 1 72 ? -15.096 3.490 -0.198 1.00 94.25 72 ASP A N 1
ATOM 581 C CA . ASP A 1 72 ? -15.381 2.061 -0.350 1.00 94.25 72 ASP A CA 1
ATOM 582 C C . ASP A 1 72 ? -14.546 1.234 0.651 1.00 94.25 72 ASP A C 1
ATOM 584 O O . ASP A 1 72 ? -15.064 0.300 1.271 1.00 94.25 72 ASP A O 1
ATOM 588 N N . VAL A 1 73 ? -13.279 1.609 0.874 1.00 93.50 73 VAL A N 1
ATOM 589 C CA . VAL A 1 73 ? -12.418 0.989 1.892 1.00 93.50 73 VAL A CA 1
ATOM 590 C C . VAL A 1 73 ? -12.907 1.292 3.305 1.00 93.50 73 VAL A C 1
ATOM 592 O O . VAL A 1 73 ? -13.000 0.354 4.087 1.00 93.50 73 VAL A O 1
ATOM 595 N N . GLU A 1 74 ? -13.290 2.526 3.636 1.00 92.69 74 GLU A N 1
ATOM 596 C CA . GLU A 1 74 ? -13.852 2.877 4.953 1.00 92.69 74 GLU A CA 1
ATOM 597 C C . GLU A 1 74 ? -15.056 1.994 5.307 1.00 92.69 74 GLU A C 1
ATOM 599 O O . GLU A 1 74 ? -15.101 1.409 6.387 1.00 92.69 74 GLU A O 1
ATOM 604 N N . GLN A 1 75 ? -15.996 1.813 4.372 1.00 93.38 75 GLN A N 1
ATOM 605 C CA . GLN A 1 75 ? -17.159 0.937 4.572 1.00 93.38 75 GLN A CA 1
ATOM 606 C C . GLN A 1 75 ? -16.768 -0.532 4.742 1.00 93.38 75 GLN A C 1
ATOM 608 O O . GLN A 1 75 ? -17.391 -1.277 5.501 1.00 93.38 75 GLN A O 1
ATOM 613 N N . SER A 1 76 ? -15.766 -0.978 3.989 1.00 92.75 76 SER A N 1
ATOM 614 C CA . SER A 1 76 ? -15.249 -2.341 4.067 1.00 92.75 76 SER A CA 1
ATOM 615 C C . SER A 1 76 ? -14.580 -2.591 5.424 1.00 92.75 76 SER A C 1
ATOM 617 O O . SER A 1 76 ? -14.861 -3.584 6.094 1.00 92.75 76 SER A O 1
ATOM 619 N N . VAL A 1 77 ? -13.753 -1.646 5.866 1.00 90.56 77 VAL A N 1
ATOM 620 C CA . VAL A 1 77 ? -13.035 -1.657 7.143 1.00 90.56 77 VAL A CA 1
ATOM 621 C C . VAL A 1 77 ? -14.006 -1.573 8.316 1.00 90.56 77 VAL A C 1
ATOM 623 O O . VAL A 1 77 ? -13.858 -2.338 9.264 1.00 90.56 77 VAL A O 1
ATOM 626 N N . GLU A 1 78 ? -15.047 -0.741 8.236 1.00 92.56 78 GLU A N 1
ATOM 627 C CA . GLU A 1 78 ? -16.096 -0.666 9.256 1.00 92.56 78 GLU A CA 1
ATOM 628 C C . GLU A 1 78 ? -16.781 -2.022 9.459 1.00 92.56 78 GLU A C 1
ATOM 630 O O . GLU A 1 78 ? -16.963 -2.458 10.595 1.00 92.56 78 GLU A O 1
ATOM 635 N N . LYS A 1 79 ? -17.091 -2.741 8.373 1.00 92.44 79 LYS A N 1
ATOM 636 C CA . LYS A 1 79 ? -17.663 -4.095 8.455 1.00 92.44 79 LYS A CA 1
ATOM 637 C C . LYS A 1 79 ? -16.699 -5.102 9.084 1.00 92.44 79 LYS A C 1
ATOM 639 O O . LYS A 1 79 ? -17.140 -5.974 9.827 1.00 92.44 79 LYS A O 1
ATOM 644 N N . MET A 1 80 ? -15.403 -5.001 8.787 1.00 92.38 80 MET A N 1
ATOM 645 C CA . MET A 1 80 ? -14.382 -5.921 9.303 1.00 92.38 80 MET A CA 1
ATOM 646 C C . MET A 1 80 ? -14.055 -5.665 10.780 1.00 92.38 80 MET A C 1
ATOM 648 O O . MET A 1 80 ? -13.982 -6.599 11.584 1.00 92.38 80 MET A O 1
ATOM 652 N N . LEU A 1 81 ? -13.883 -4.399 11.158 1.00 89.06 81 LEU A N 1
ATOM 653 C CA . LEU A 1 81 ? -13.475 -3.988 12.500 1.00 89.06 81 LEU A CA 1
ATOM 654 C C . LEU A 1 81 ? -14.661 -3.778 13.449 1.00 89.06 81 LEU A C 1
ATOM 656 O O . LEU A 1 81 ? -14.487 -3.882 14.659 1.00 89.06 81 LEU A O 1
ATOM 660 N N . GLY A 1 82 ? -15.866 -3.538 12.929 1.00 88.06 82 GLY A N 1
ATOM 661 C CA . GLY A 1 82 ? -17.046 -3.190 13.728 1.00 88.06 82 GLY A CA 1
ATOM 662 C C . GLY A 1 82 ? -17.030 -1.749 14.251 1.00 88.06 82 GLY A C 1
ATOM 663 O O . GLY A 1 82 ? -17.789 -1.422 15.160 1.00 88.06 82 GLY A O 1
ATOM 664 N N . LYS A 1 83 ? -16.156 -0.895 13.705 1.00 88.50 83 LYS A N 1
ATOM 665 C CA . LYS A 1 83 ? -16.004 0.518 14.066 1.00 88.50 83 LYS A CA 1
ATOM 666 C C . LYS A 1 83 ? -15.695 1.334 12.815 1.00 88.50 83 LYS A C 1
ATOM 668 O O . LYS A 1 83 ? -14.817 0.959 12.041 1.00 88.50 83 LYS A O 1
ATOM 673 N N . ALA A 1 84 ? -16.382 2.461 12.655 1.00 89.25 84 ALA A N 1
ATOM 674 C CA . ALA A 1 84 ? -16.079 3.421 11.604 1.00 89.25 84 ALA A CA 1
ATOM 675 C C . ALA A 1 84 ? -14.714 4.081 11.852 1.00 89.25 84 ALA A C 1
ATOM 677 O O . ALA A 1 84 ? -14.427 4.544 12.961 1.00 89.25 84 ALA A O 1
ATOM 678 N N . ILE A 1 85 ? -13.891 4.127 10.808 1.00 90.44 85 ILE A N 1
ATOM 679 C CA . ILE A 1 85 ? -12.590 4.795 10.797 1.00 90.44 85 ILE A CA 1
ATOM 680 C C . ILE A 1 85 ? -12.578 5.728 9.601 1.00 90.44 85 ILE A C 1
ATOM 682 O O . ILE A 1 85 ? -12.956 5.321 8.505 1.00 90.44 85 ILE A O 1
ATOM 686 N N . VAL A 1 86 ? -12.150 6.965 9.830 1.00 92.62 86 VAL A N 1
ATOM 687 C CA . VAL A 1 86 ? -11.975 7.946 8.757 1.00 92.62 86 VAL A CA 1
ATOM 688 C C . VAL A 1 86 ? -10.612 7.719 8.120 1.00 92.62 86 VAL A C 1
ATOM 690 O O . VAL A 1 86 ? -9.610 7.685 8.834 1.00 92.62 86 VAL A O 1
ATOM 693 N N . ILE A 1 87 ? -10.563 7.565 6.799 1.00 93.56 87 ILE A N 1
ATOM 694 C CA . ILE A 1 87 ? -9.325 7.422 6.037 1.00 93.56 87 ILE A CA 1
ATOM 695 C C . ILE A 1 87 ? -9.125 8.679 5.191 1.00 93.56 87 ILE A C 1
ATOM 697 O O . ILE A 1 87 ? -9.911 8.990 4.302 1.00 93.56 87 ILE A O 1
ATOM 701 N N . ASN A 1 88 ? -8.031 9.389 5.443 1.00 92.94 88 ASN A N 1
ATOM 702 C CA . ASN A 1 88 ? -7.654 10.590 4.719 1.00 92.94 88 ASN A CA 1
ATOM 703 C C . ASN A 1 88 ? -6.414 10.321 3.866 1.00 92.94 88 ASN A C 1
ATOM 705 O O . ASN A 1 88 ? -5.419 9.778 4.343 1.00 92.94 88 ASN A O 1
ATOM 709 N N . TYR A 1 89 ? -6.475 10.726 2.600 1.00 92.81 89 TYR A N 1
ATOM 710 C CA . TYR A 1 89 ? -5.283 10.877 1.776 1.00 92.81 89 TYR A CA 1
ATOM 711 C C . TYR A 1 89 ? -4.788 12.312 1.947 1.00 92.81 89 TYR A C 1
ATOM 713 O O . TYR A 1 89 ? -5.511 13.243 1.587 1.00 92.81 89 TYR A O 1
ATOM 721 N N . ASP A 1 90 ? -3.600 12.481 2.519 1.00 90.19 90 ASP A N 1
ATOM 722 C CA . ASP A 1 90 ? -2.933 13.771 2.659 1.00 90.19 90 ASP A CA 1
ATOM 723 C C . ASP A 1 90 ? -2.064 14.015 1.420 1.00 90.19 90 ASP A C 1
ATOM 725 O O . ASP A 1 90 ? -1.091 13.302 1.156 1.00 90.19 90 ASP A O 1
ATOM 729 N N . TYR A 1 91 ? -2.500 14.964 0.594 1.00 85.94 91 TYR A N 1
ATOM 730 C CA . TYR A 1 91 ? -1.898 15.278 -0.693 1.00 85.94 91 TYR A CA 1
ATOM 731 C C . TYR A 1 91 ? -1.879 16.790 -0.921 1.00 85.94 91 TYR A C 1
ATOM 733 O O . TYR A 1 91 ? -2.774 17.515 -0.480 1.00 85.94 91 TYR A O 1
ATOM 741 N N . ALA A 1 92 ? -0.863 17.269 -1.643 1.00 77.25 92 ALA A N 1
ATOM 742 C CA . ALA A 1 92 ? -0.773 18.670 -2.045 1.00 77.25 92 ALA A CA 1
ATOM 743 C C . ALA A 1 92 ? -1.972 19.065 -2.926 1.00 77.25 92 ALA A C 1
ATOM 745 O O . ALA A 1 92 ? -2.506 18.233 -3.646 1.00 77.25 92 ALA A O 1
ATOM 746 N N . GLU A 1 93 ? -2.376 20.338 -2.925 1.00 75.38 93 GLU A N 1
ATOM 747 C CA . GLU A 1 93 ? -3.633 20.841 -3.521 1.00 75.38 93 GLU A CA 1
ATOM 748 C C . GLU A 1 93 ? -3.983 20.270 -4.918 1.00 75.38 93 GLU A C 1
ATOM 750 O O . GLU A 1 93 ? -5.156 20.039 -5.231 1.00 75.38 93 GLU A O 1
ATOM 755 N N . LYS A 1 94 ? -2.968 19.959 -5.738 1.00 84.38 94 LYS A N 1
ATOM 756 C CA . LYS A 1 94 ? -3.107 19.214 -6.991 1.00 84.38 94 LYS A CA 1
ATOM 757 C C . LYS A 1 94 ? -2.067 18.082 -7.077 1.00 84.38 94 LYS A C 1
ATOM 759 O O . LYS A 1 94 ? -0.925 18.374 -7.423 1.00 84.38 94 LYS A O 1
ATOM 764 N N . PRO A 1 95 ? -2.457 16.814 -6.849 1.00 86.88 95 PRO A N 1
ATOM 765 C CA . PRO A 1 95 ? -1.521 15.705 -6.929 1.00 86.88 95 PRO A CA 1
ATOM 766 C C . PRO A 1 95 ? -1.177 15.397 -8.388 1.00 86.88 95 PRO A C 1
ATOM 768 O O . PRO A 1 95 ? -2.019 15.544 -9.289 1.00 86.88 95 PRO A O 1
ATOM 771 N N . GLU A 1 96 ? 0.047 14.944 -8.622 1.00 90.19 96 GLU A N 1
ATOM 772 C CA . GLU A 1 96 ? 0.506 14.507 -9.939 1.00 90.19 96 GLU A CA 1
ATOM 773 C C . GLU A 1 96 ? -0.081 13.139 -10.321 1.00 90.19 96 GLU A C 1
ATOM 775 O O . GLU A 1 96 ? -0.633 12.407 -9.498 1.00 90.19 96 GLU A O 1
ATOM 780 N N . ASP A 1 97 ? 0.004 12.768 -11.598 1.00 90.06 97 ASP A N 1
ATOM 781 C CA . ASP A 1 97 ? -0.547 11.495 -12.082 1.00 90.06 97 ASP A CA 1
ATOM 782 C C . ASP A 1 97 ? 0.168 10.281 -11.476 1.00 90.06 97 ASP A C 1
ATOM 784 O O . ASP A 1 97 ? -0.471 9.278 -11.148 1.00 90.06 97 ASP A O 1
ATOM 788 N N . LEU A 1 98 ? 1.478 10.399 -11.248 1.00 88.06 98 LEU A N 1
ATOM 789 C CA . LEU A 1 98 ? 2.267 9.380 -10.565 1.00 88.06 98 LEU A CA 1
ATOM 790 C C . LEU A 1 98 ? 1.842 9.222 -9.097 1.00 88.06 98 LEU A C 1
ATOM 792 O O . LEU A 1 98 ? 1.658 8.100 -8.624 1.00 88.06 98 LEU A O 1
ATOM 796 N N . GLU A 1 99 ? 1.612 10.334 -8.395 1.00 89.38 99 GLU A N 1
ATOM 797 C CA . GLU A 1 99 ? 1.119 10.319 -7.015 1.00 89.38 99 GLU A CA 1
ATOM 798 C C . GLU A 1 99 ? -0.268 9.682 -6.930 1.00 89.38 99 GLU A C 1
ATOM 800 O O . GLU A 1 99 ? -0.498 8.810 -6.098 1.00 89.38 99 GLU A O 1
ATOM 805 N N . LYS A 1 100 ? -1.184 10.034 -7.840 1.00 92.19 100 LYS A N 1
ATOM 806 C CA . LYS A 1 100 ? -2.518 9.413 -7.912 1.00 92.19 100 LYS A CA 1
ATOM 807 C C . LYS A 1 100 ? -2.437 7.911 -8.165 1.00 92.19 100 LYS A C 1
ATOM 809 O O . LYS A 1 100 ? -3.189 7.141 -7.561 1.00 92.19 100 LYS A O 1
ATOM 814 N N . TYR A 1 101 ? -1.544 7.489 -9.059 1.00 91.75 101 TYR A N 1
ATOM 815 C CA . TYR A 1 101 ? -1.310 6.077 -9.343 1.00 91.75 101 TYR A CA 1
ATOM 816 C C . TYR A 1 101 ? -0.839 5.331 -8.090 1.00 91.75 101 TYR A C 1
ATOM 818 O O . TYR A 1 101 ? -1.413 4.297 -7.737 1.00 91.75 101 TYR A O 1
ATOM 826 N N . TYR A 1 102 ? 0.145 5.871 -7.369 1.00 90.69 102 TYR A N 1
ATOM 827 C CA . TYR A 1 102 ? 0.635 5.251 -6.141 1.00 90.69 102 TYR A CA 1
ATOM 828 C C . TYR A 1 102 ? -0.371 5.321 -4.994 1.00 90.69 102 TYR A C 1
ATOM 830 O O . TYR A 1 102 ? -0.545 4.323 -4.303 1.00 90.69 102 TYR A O 1
ATOM 838 N N . ALA A 1 103 ? -1.136 6.403 -4.859 1.00 92.94 103 ALA A N 1
ATOM 839 C CA . ALA A 1 103 ? -2.216 6.504 -3.882 1.00 92.94 103 ALA A CA 1
ATOM 840 C C . ALA A 1 103 ? -3.253 5.385 -4.060 1.00 92.94 103 ALA A C 1
ATOM 842 O O . ALA A 1 103 ? -3.662 4.757 -3.086 1.00 92.94 103 ALA A O 1
ATOM 843 N N . LYS A 1 104 ? -3.624 5.051 -5.304 1.00 93.81 104 LYS A N 1
ATOM 844 C CA . LYS A 1 104 ? -4.506 3.907 -5.595 1.00 93.81 104 LYS A CA 1
ATOM 845 C C . LYS A 1 104 ? -3.921 2.586 -5.101 1.00 93.81 104 LYS A C 1
ATOM 847 O O . LYS A 1 104 ? -4.653 1.768 -4.551 1.00 93.81 104 LYS A O 1
ATOM 852 N N . LYS A 1 105 ? -2.618 2.365 -5.295 1.00 91.38 105 LYS A N 1
ATOM 853 C CA . LYS A 1 105 ? -1.924 1.158 -4.814 1.00 91.38 105 LYS A CA 1
ATOM 854 C C . LYS A 1 105 ? -1.854 1.128 -3.287 1.00 91.38 105 LYS A C 1
ATOM 856 O O . LYS A 1 105 ? -2.127 0.088 -2.697 1.00 91.38 105 LYS A O 1
ATOM 861 N N . THR A 1 106 ? -1.580 2.268 -2.659 1.00 92.75 106 THR A N 1
ATOM 862 C CA . THR A 1 106 ? -1.584 2.437 -1.203 1.00 92.75 106 THR A CA 1
ATOM 863 C C . THR A 1 106 ? -2.942 2.109 -0.596 1.00 92.75 106 THR A C 1
ATOM 865 O O . THR A 1 106 ? -2.999 1.373 0.381 1.00 92.75 106 THR A O 1
ATOM 868 N N . ILE A 1 107 ? -4.043 2.578 -1.188 1.00 94.19 107 ILE A N 1
ATOM 869 C CA . ILE A 1 107 ? -5.403 2.281 -0.707 1.00 94.19 107 ILE A CA 1
ATOM 870 C C . ILE A 1 107 ? -5.660 0.766 -0.678 1.00 94.19 107 ILE A C 1
ATOM 872 O O . ILE A 1 107 ? -6.177 0.252 0.313 1.00 94.19 107 ILE A O 1
ATOM 876 N N . VAL A 1 108 ? -5.252 0.041 -1.727 1.00 93.25 108 VAL A N 1
ATOM 877 C CA . VAL A 1 108 ? -5.370 -1.427 -1.778 1.00 93.25 108 VAL A CA 1
ATOM 878 C C . VAL A 1 108 ? -4.507 -2.083 -0.696 1.00 93.25 108 VAL A C 1
ATOM 880 O O . VAL A 1 108 ? -4.999 -2.928 0.048 1.00 93.25 108 VAL A O 1
ATOM 883 N N . LEU A 1 109 ? -3.250 -1.655 -0.553 1.00 93.00 109 LEU A N 1
ATOM 884 C CA . LEU A 1 109 ? -2.340 -2.174 0.472 1.00 93.00 109 LEU A CA 1
ATOM 885 C C . LEU A 1 109 ? -2.882 -1.948 1.894 1.00 93.00 109 LEU A C 1
ATOM 887 O O . LEU A 1 109 ? -2.831 -2.852 2.730 1.00 93.00 109 LEU A O 1
ATOM 891 N N . LEU A 1 110 ? -3.425 -0.761 2.171 1.00 92.94 110 LEU A N 1
ATOM 892 C CA . LEU A 1 110 ? -4.038 -0.428 3.456 1.00 92.94 110 LEU A CA 1
ATOM 893 C C . LEU A 1 110 ? -5.255 -1.309 3.724 1.00 92.94 110 LEU A C 1
ATOM 895 O O . LEU A 1 110 ? -5.366 -1.867 4.811 1.00 92.94 110 LEU A O 1
ATOM 899 N N . GLN A 1 111 ? -6.130 -1.498 2.733 1.00 94.00 111 GLN A N 1
ATOM 900 C CA . GLN A 1 111 ? -7.282 -2.386 2.865 1.00 94.00 111 GLN A CA 1
ATOM 901 C C . GLN A 1 111 ? -6.850 -3.814 3.225 1.00 94.00 111 GLN A C 1
ATOM 903 O O . GLN A 1 111 ? -7.402 -4.414 4.146 1.00 94.00 111 GLN A O 1
ATOM 908 N N . GLU A 1 112 ? -5.853 -4.360 2.529 1.00 94.00 112 GLU A N 1
ATOM 909 C CA . GLU A 1 112 ? -5.339 -5.703 2.805 1.00 94.00 112 GLU A CA 1
ATOM 910 C C . GLU A 1 112 ? -4.687 -5.816 4.187 1.00 94.00 112 GLU A C 1
ATOM 912 O O . GLU A 1 112 ? -4.827 -6.848 4.848 1.00 94.00 112 GLU A O 1
ATOM 917 N N . THR A 1 113 ? -3.973 -4.773 4.615 1.00 92.56 113 THR A N 1
ATOM 918 C CA . THR A 1 113 ? -3.317 -4.700 5.928 1.00 92.56 113 THR A CA 1
ATOM 919 C C . THR A 1 113 ? -4.354 -4.648 7.047 1.00 92.56 113 THR A C 1
ATOM 921 O O . THR A 1 113 ? -4.296 -5.448 7.977 1.00 92.56 113 THR A O 1
ATOM 924 N N . LEU A 1 114 ? -5.369 -3.790 6.921 1.00 92.81 114 LEU A N 1
ATOM 925 C CA . LEU A 1 114 ? -6.468 -3.691 7.884 1.00 92.81 114 LEU A CA 1
ATOM 926 C C . LEU A 1 114 ? -7.293 -4.980 7.941 1.00 92.81 114 LEU A C 1
ATOM 928 O O . LEU A 1 114 ? -7.708 -5.389 9.021 1.00 92.81 114 LEU A O 1
ATOM 932 N N . ALA A 1 115 ? -7.486 -5.659 6.807 1.00 92.69 115 ALA A N 1
ATOM 933 C CA . ALA A 1 115 ? -8.142 -6.962 6.774 1.00 92.69 115 ALA A CA 1
ATOM 934 C C . ALA A 1 115 ? -7.349 -8.040 7.534 1.00 92.69 115 ALA A C 1
ATOM 936 O O . ALA A 1 115 ? -7.952 -8.906 8.164 1.00 92.69 115 ALA A O 1
ATOM 937 N N . ALA A 1 116 ? -6.011 -7.991 7.501 1.00 92.88 116 ALA A N 1
ATOM 938 C CA . ALA A 1 116 ? -5.179 -8.901 8.289 1.00 92.88 116 ALA A CA 1
ATOM 939 C C . ALA A 1 116 ? -5.249 -8.597 9.789 1.00 92.88 116 ALA A C 1
ATOM 941 O O . ALA A 1 116 ? -5.451 -9.520 10.570 1.00 92.88 116 ALA A O 1
ATOM 942 N N . ILE A 1 117 ? -5.183 -7.319 1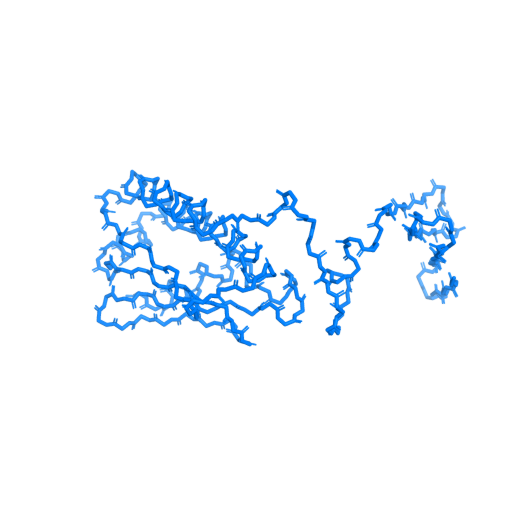0.176 1.00 91.69 117 ILE A N 1
ATOM 943 C CA . ILE A 1 117 ? -5.368 -6.899 11.575 1.00 91.69 117 ILE A CA 1
ATOM 944 C C . ILE A 1 117 ? -6.751 -7.329 12.081 1.00 91.69 117 ILE A C 1
ATOM 946 O O . ILE A 1 117 ? -6.877 -7.847 13.182 1.00 91.69 117 ILE A O 1
ATOM 950 N N . ALA A 1 118 ? -7.796 -7.176 11.262 1.00 91.12 118 ALA A N 1
ATOM 951 C CA . ALA A 1 118 ? -9.158 -7.565 11.621 1.00 91.12 118 ALA A CA 1
ATOM 952 C C . ALA A 1 118 ? -9.350 -9.081 11.808 1.00 91.12 118 ALA A C 1
ATOM 954 O O . ALA A 1 118 ? -10.317 -9.488 12.458 1.00 91.12 118 ALA A O 1
ATOM 955 N N . ALA A 1 119 ? -8.478 -9.906 11.219 1.00 92.25 119 ALA A N 1
ATOM 956 C CA . ALA A 1 119 ? -8.532 -11.361 11.336 1.00 92.25 119 ALA A CA 1
ATOM 957 C C . ALA A 1 119 ? -7.962 -11.872 12.672 1.00 92.25 119 ALA A C 1
ATOM 959 O O . ALA A 1 119 ? -8.343 -12.957 13.112 1.00 92.25 119 ALA A O 1
ATOM 960 N N . ASP A 1 120 ? -7.092 -11.098 13.326 1.00 91.69 120 ASP A N 1
ATOM 961 C CA . ASP A 1 120 ? -6.579 -11.385 14.666 1.00 91.69 120 ASP A CA 1
ATOM 962 C C . ASP A 1 120 ? -7.429 -10.653 15.715 1.00 91.69 120 ASP A C 1
ATOM 964 O O . ASP A 1 120 ? -7.561 -9.432 15.694 1.00 91.69 120 ASP A O 1
ATOM 968 N N . ALA A 1 121 ? -8.022 -11.398 16.651 1.00 90.56 121 ALA A N 1
ATOM 969 C CA . ALA A 1 121 ? -8.914 -10.830 17.658 1.00 90.56 121 ALA A CA 1
ATOM 970 C C . ALA A 1 121 ? -8.217 -9.819 18.588 1.00 90.56 121 ALA A C 1
ATOM 972 O O . ALA A 1 121 ? -8.824 -8.802 18.925 1.00 90.56 121 ALA A O 1
ATOM 973 N N . LEU A 1 122 ? -6.962 -10.074 18.976 1.00 90.50 122 LEU A N 1
ATOM 974 C CA . LEU A 1 122 ? -6.208 -9.200 19.879 1.00 90.50 122 LEU A CA 1
ATOM 975 C C . LEU A 1 122 ? -5.733 -7.947 19.144 1.00 90.50 122 LEU A C 1
ATOM 977 O O . LEU A 1 122 ? -5.919 -6.835 19.643 1.00 90.50 122 LEU A O 1
ATOM 981 N N . ALA A 1 123 ? -5.180 -8.114 17.938 1.00 90.38 123 ALA A N 1
ATOM 982 C CA . ALA A 1 123 ? -4.738 -6.983 17.124 1.00 90.38 123 ALA A CA 1
ATOM 983 C C . ALA A 1 123 ? -5.924 -6.083 16.741 1.00 90.38 123 ALA A C 1
ATOM 985 O O . ALA A 1 123 ? -5.836 -4.858 16.832 1.00 90.38 123 ALA A O 1
ATOM 986 N N . LYS A 1 124 ? -7.070 -6.683 16.393 1.00 92.69 124 LYS A N 1
ATOM 987 C CA . LYS A 1 124 ? -8.319 -5.966 16.125 1.00 92.69 124 LYS A CA 1
ATOM 988 C C . LYS A 1 124 ? -8.770 -5.130 17.317 1.00 92.69 124 LYS A C 1
ATOM 990 O O . LYS A 1 124 ? -9.123 -3.969 17.129 1.00 92.69 124 LYS A O 1
ATOM 995 N N . GLU A 1 125 ? -8.793 -5.699 18.520 1.00 91.44 125 GLU A N 1
ATOM 996 C CA . GLU A 1 125 ? -9.234 -4.981 19.719 1.00 91.44 125 GLU A CA 1
ATOM 997 C C . GLU A 1 125 ? -8.308 -3.800 20.041 1.00 91.44 125 GLU A C 1
ATOM 999 O O . GLU A 1 125 ? -8.785 -2.678 20.230 1.00 91.44 125 GLU A O 1
ATOM 1004 N N . ALA A 1 126 ? -6.990 -4.022 20.018 1.00 90.94 126 ALA A N 1
ATOM 1005 C CA . ALA A 1 126 ? -5.999 -2.967 20.221 1.00 90.94 126 ALA A CA 1
ATOM 1006 C C . ALA A 1 126 ? -6.166 -1.838 19.190 1.00 90.94 126 ALA A C 1
ATOM 1008 O O . ALA A 1 126 ? -6.240 -0.658 19.543 1.00 90.94 126 ALA A O 1
ATOM 1009 N N . PHE A 1 127 ? -6.337 -2.203 17.918 1.00 92.44 127 PHE A N 1
ATOM 1010 C CA . PHE A 1 127 ? -6.500 -1.251 16.826 1.00 92.44 127 PHE A CA 1
ATOM 1011 C C . PHE A 1 127 ? -7.784 -0.425 16.954 1.00 92.44 127 PHE A C 1
ATOM 1013 O O . PHE A 1 127 ? -7.758 0.801 16.855 1.00 92.44 127 PHE A O 1
ATOM 1020 N N . VAL A 1 128 ? -8.916 -1.078 17.229 1.00 92.06 128 VAL A N 1
ATOM 1021 C CA . VAL A 1 128 ? -10.219 -0.422 17.418 1.00 92.06 128 VAL A CA 1
ATOM 1022 C C . VAL A 1 128 ? -10.206 0.522 18.621 1.00 92.06 128 VAL A C 1
ATOM 1024 O O . VAL A 1 128 ? -10.877 1.556 18.583 1.00 92.06 128 VAL A O 1
ATOM 1027 N N . ASN A 1 129 ? -9.444 0.220 19.669 1.00 89.94 129 ASN A N 1
ATOM 1028 C CA . ASN A 1 129 ? -9.340 1.087 20.840 1.00 89.94 129 ASN A CA 1
ATOM 1029 C C . ASN A 1 129 ? -8.450 2.308 20.582 1.00 89.94 129 ASN A C 1
ATOM 1031 O O . ASN A 1 129 ? -8.829 3.422 20.954 1.00 89.94 129 ASN A O 1
ATOM 1035 N N . ALA A 1 130 ? -7.314 2.117 19.912 1.00 90.62 130 ALA A N 1
ATOM 1036 C CA . ALA A 1 130 ? -6.305 3.158 19.761 1.00 90.62 130 ALA A CA 1
ATOM 1037 C C . ALA A 1 130 ? -6.509 4.050 18.522 1.00 90.62 130 ALA A C 1
ATOM 1039 O O . ALA A 1 130 ? -6.132 5.216 18.547 1.00 90.62 130 ALA A O 1
ATOM 1040 N N . VAL A 1 131 ? -7.128 3.554 17.443 1.00 92.69 131 VAL A N 1
ATOM 1041 C CA . VAL A 1 131 ? -7.229 4.278 16.162 1.00 92.69 131 VAL A CA 1
ATOM 1042 C C . VAL A 1 131 ? -8.659 4.745 15.895 1.00 92.69 131 VAL A C 1
ATOM 1044 O O . VAL A 1 131 ? -9.625 3.980 15.970 1.00 92.69 131 VAL A O 1
ATOM 1047 N N . LYS A 1 132 ? -8.817 6.032 15.580 1.00 90.31 132 LYS A N 1
ATOM 1048 C CA . LYS A 1 132 ? -10.076 6.645 15.113 1.00 90.31 132 LYS A CA 1
ATOM 1049 C C . LYS A 1 132 ? -9.967 7.148 13.680 1.00 90.31 132 LYS A C 1
ATOM 1051 O O . LYS A 1 132 ? -10.938 7.066 12.932 1.00 90.31 132 LYS A O 1
ATOM 1056 N N . GLU A 1 133 ? -8.794 7.646 13.316 1.00 93.19 133 GLU A N 1
ATOM 1057 C CA . GLU A 1 133 ? -8.520 8.224 12.007 1.00 93.19 133 GLU A CA 1
ATOM 1058 C C . GLU A 1 133 ? -7.218 7.641 11.465 1.00 93.19 133 GLU A C 1
ATOM 1060 O O . GLU A 1 133 ? -6.276 7.405 12.221 1.00 93.19 133 GLU A O 1
ATOM 1065 N N . LEU A 1 134 ? -7.168 7.403 10.159 1.00 94.62 134 LEU A N 1
ATOM 1066 C CA . LEU A 1 134 ? -5.986 6.961 9.438 1.00 94.62 134 LEU A CA 1
ATOM 1067 C C . LEU A 1 134 ? -5.683 7.998 8.361 1.00 94.62 134 LEU A C 1
ATOM 1069 O O . LEU A 1 134 ? -6.481 8.201 7.452 1.00 94.62 134 LEU A O 1
ATOM 1073 N N . SER A 1 135 ? -4.531 8.647 8.448 1.00 94.31 135 SER A N 1
ATOM 1074 C CA . SER A 1 135 ? -4.027 9.523 7.394 1.00 94.31 135 SER A CA 1
ATOM 1075 C C . SER A 1 135 ? -2.883 8.830 6.670 1.00 94.31 135 SER A C 1
ATOM 1077 O O . SER A 1 135 ? -2.014 8.243 7.316 1.00 94.31 135 SER A O 1
ATOM 1079 N N . PHE A 1 136 ? -2.853 8.887 5.342 1.00 94.75 136 PHE A N 1
ATOM 1080 C CA . PHE A 1 136 ? -1.713 8.397 4.575 1.00 94.75 136 PHE A CA 1
ATOM 1081 C C . PHE A 1 136 ? -1.205 9.427 3.574 1.00 94.75 136 PHE A C 1
ATOM 1083 O O . PHE A 1 136 ? -1.990 10.155 2.973 1.00 94.75 136 PHE A O 1
ATOM 1090 N N . HIS A 1 137 ? 0.110 9.445 3.369 1.00 93.06 137 HIS A N 1
ATOM 1091 C CA . HIS A 1 137 ? 0.783 10.262 2.361 1.00 93.06 137 HIS A CA 1
ATOM 1092 C C . HIS A 1 137 ? 1.939 9.488 1.721 1.00 93.06 137 HIS A C 1
ATOM 1094 O O . HIS A 1 137 ? 2.343 8.417 2.184 1.00 93.06 137 HIS A O 1
ATOM 1100 N N . LEU A 1 138 ? 2.445 10.028 0.617 1.00 90.12 138 LEU A N 1
ATOM 1101 C CA . LEU A 1 138 ? 3.614 9.507 -0.084 1.00 90.12 138 LEU A CA 1
ATOM 1102 C C . LEU A 1 138 ? 4.834 10.318 0.359 1.00 90.12 138 LEU A C 1
ATOM 1104 O O . LEU A 1 138 ? 4.749 11.542 0.446 1.00 90.12 138 LEU A O 1
ATOM 1108 N N . GLY A 1 139 ? 5.952 9.654 0.635 1.00 86.00 139 GLY A N 1
ATOM 1109 C CA . GLY A 1 139 ? 7.182 10.324 1.052 1.00 86.00 139 GLY A CA 1
ATOM 1110 C C . GLY A 1 139 ? 8.429 9.521 0.706 1.00 86.00 139 GLY A C 1
ATOM 1111 O O . GLY A 1 139 ? 8.398 8.658 -0.169 1.00 86.00 139 GLY A O 1
ATOM 1112 N N . GLU A 1 140 ? 9.529 9.830 1.388 1.00 84.38 140 GLU A N 1
ATOM 1113 C CA . GLU A 1 140 ? 10.848 9.221 1.144 1.00 84.38 140 GLU A CA 1
ATOM 1114 C C . GLU A 1 140 ? 11.170 8.077 2.113 1.00 84.38 140 GLU A C 1
ATOM 1116 O O . GLU A 1 140 ? 12.123 7.333 1.908 1.00 84.38 140 GLU A O 1
ATOM 1121 N N . GLU A 1 141 ? 10.374 7.911 3.170 1.00 88.00 141 GLU A N 1
ATOM 1122 C CA . GLU A 1 141 ? 10.582 6.871 4.170 1.00 88.00 141 GLU A CA 1
ATOM 1123 C C . GLU A 1 141 ? 9.261 6.208 4.540 1.00 88.00 141 GLU A C 1
ATOM 1125 O O . GLU A 1 141 ? 8.260 6.870 4.816 1.00 88.00 141 GLU A O 1
ATOM 1130 N N . ASN A 1 142 ? 9.268 4.876 4.629 1.00 90.12 142 ASN A N 1
ATOM 1131 C CA . ASN A 1 142 ? 8.137 4.174 5.216 1.00 90.12 142 ASN A CA 1
ATOM 1132 C C . ASN A 1 142 ? 8.106 4.487 6.710 1.00 90.12 142 ASN A C 1
ATOM 1134 O O . ASN A 1 142 ? 9.020 4.084 7.435 1.00 90.12 142 ASN A O 1
ATOM 1138 N N . THR A 1 143 ? 7.053 5.133 7.192 1.00 92.31 143 THR A N 1
ATOM 1139 C CA . THR A 1 143 ? 6.870 5.415 8.619 1.00 92.31 143 THR A CA 1
ATOM 1140 C C . THR A 1 143 ? 5.425 5.178 9.024 1.00 92.31 143 THR A C 1
ATOM 1142 O O . THR A 1 143 ? 4.498 5.332 8.230 1.00 92.31 143 THR A O 1
ATOM 1145 N N . VAL A 1 144 ? 5.241 4.744 10.266 1.00 94.19 144 VAL A N 1
ATOM 1146 C CA . VAL A 1 144 ? 3.930 4.582 10.887 1.00 94.19 144 VAL A CA 1
ATOM 1147 C C . VAL A 1 144 ? 4.021 5.239 12.248 1.00 94.19 144 VAL A C 1
ATOM 1149 O O . VAL A 1 144 ? 4.924 4.921 13.016 1.00 94.19 144 VAL A O 1
ATOM 1152 N N . ASN A 1 145 ? 3.118 6.172 12.523 1.00 93.25 145 ASN A N 1
ATOM 1153 C CA . ASN A 1 145 ? 3.071 6.895 13.786 1.00 93.25 145 ASN A CA 1
ATOM 1154 C C . ASN A 1 145 ? 1.630 6.947 14.283 1.00 93.25 145 ASN A C 1
ATOM 1156 O O . ASN A 1 145 ? 0.722 7.218 13.502 1.00 93.25 145 ASN A O 1
ATOM 1160 N N . LEU A 1 146 ? 1.425 6.748 15.584 1.00 93.44 146 LEU A N 1
ATOM 1161 C CA . LEU A 1 146 ? 0.129 6.933 16.231 1.00 93.44 146 LEU A CA 1
ATOM 1162 C C . LEU A 1 146 ? 0.212 8.106 17.207 1.00 93.44 146 LEU A C 1
ATOM 1164 O O . LEU A 1 146 ? 0.982 8.075 18.165 1.00 93.44 146 LEU A O 1
ATOM 1168 N N . GLN A 1 147 ? -0.582 9.149 16.971 1.00 90.88 147 GLN A N 1
ATOM 1169 C CA . GLN A 1 147 ? -0.692 10.298 17.874 1.00 90.88 147 GLN A CA 1
ATOM 1170 C C . GLN A 1 147 ? -2.155 10.712 18.007 1.00 90.88 147 GLN A C 1
ATOM 1172 O O . GLN A 1 147 ? -2.848 10.866 17.009 1.00 90.88 147 GLN A O 1
ATOM 1177 N N . ASN A 1 148 ? -2.640 10.915 19.235 1.00 88.06 148 ASN A N 1
ATOM 1178 C CA . ASN A 1 148 ? -4.010 11.380 19.507 1.00 88.06 148 ASN A CA 1
ATOM 1179 C C . ASN A 1 148 ? -5.120 10.553 18.815 1.00 88.06 148 ASN A C 1
ATOM 1181 O O . ASN A 1 148 ? -6.159 11.092 18.438 1.00 88.06 148 ASN A O 1
ATOM 1185 N N . ASN A 1 149 ? -4.925 9.237 18.683 1.00 89.19 149 ASN A N 1
ATOM 1186 C CA . ASN A 1 149 ? -5.787 8.301 17.943 1.00 89.19 149 ASN A CA 1
ATOM 1187 C C . ASN A 1 149 ? -5.818 8.476 16.412 1.00 89.19 149 ASN A C 1
ATOM 1189 O O . ASN A 1 149 ? -6.691 7.907 15.748 1.00 89.19 149 ASN A O 1
ATOM 1193 N N . MET A 1 150 ? -4.885 9.246 15.854 1.00 92.12 150 MET A N 1
ATOM 1194 C CA . MET A 1 150 ? -4.652 9.365 14.421 1.00 92.12 150 MET A CA 1
ATOM 1195 C C . MET A 1 150 ? -3.424 8.538 14.038 1.00 92.12 150 MET A C 1
ATOM 1197 O O . MET A 1 150 ? -2.314 8.803 14.507 1.00 92.12 150 MET A O 1
ATOM 1201 N N . LEU A 1 151 ? -3.640 7.525 13.204 1.00 94.56 151 LEU A N 1
ATOM 1202 C CA . LEU A 1 151 ? -2.594 6.699 12.622 1.00 94.56 151 LEU A CA 1
ATOM 1203 C C . LEU A 1 151 ? -2.113 7.352 11.326 1.00 94.56 151 LEU A C 1
ATOM 1205 O O . LEU A 1 151 ? -2.848 7.394 10.343 1.00 94.56 151 LEU A O 1
ATOM 1209 N N . THR A 1 152 ? -0.881 7.840 11.310 1.00 94.75 152 THR A N 1
ATOM 1210 C CA . THR A 1 152 ? -0.251 8.406 10.117 1.00 94.75 152 THR A CA 1
ATOM 1211 C C . THR A 1 152 ? 0.650 7.367 9.469 1.00 94.75 152 THR A C 1
ATOM 1213 O O . THR A 1 152 ? 1.576 6.867 10.107 1.00 94.75 152 THR A O 1
ATOM 1216 N N . VAL A 1 153 ? 0.401 7.073 8.194 1.00 94.50 153 VAL A N 1
ATOM 1217 C CA . VAL A 1 153 ? 1.190 6.146 7.378 1.00 94.50 153 VAL A CA 1
ATOM 1218 C C . VAL A 1 153 ? 1.873 6.915 6.247 1.00 94.50 153 VAL A C 1
ATOM 1220 O O . VAL A 1 153 ? 1.212 7.452 5.363 1.00 94.50 153 VAL A O 1
ATOM 1223 N N . CYS A 1 154 ? 3.201 6.947 6.253 1.00 93.31 154 CYS A N 1
ATOM 1224 C CA . CYS A 1 154 ? 3.996 7.382 5.108 1.00 93.31 154 CYS A CA 1
ATOM 1225 C C . CYS A 1 154 ? 4.531 6.150 4.382 1.00 93.31 154 CYS A C 1
ATOM 1227 O O . CYS A 1 154 ? 5.020 5.221 5.031 1.00 93.31 154 CYS A O 1
ATOM 1229 N N . LEU A 1 155 ? 4.445 6.135 3.054 1.00 91.81 155 LEU A N 1
ATOM 1230 C CA . LEU A 1 155 ? 5.005 5.069 2.226 1.00 91.81 155 LEU A CA 1
ATOM 1231 C C . LEU A 1 155 ? 6.054 5.624 1.266 1.00 91.81 155 LEU A C 1
ATOM 1233 O O . LEU A 1 155 ? 5.819 6.628 0.591 1.00 91.81 155 LEU A O 1
ATOM 1237 N N . ASP A 1 156 ? 7.185 4.922 1.195 1.00 90.00 156 ASP A N 1
ATOM 1238 C CA . ASP A 1 156 ? 8.313 5.268 0.332 1.00 90.00 156 ASP A CA 1
ATOM 1239 C C . ASP A 1 156 ? 8.133 4.672 -1.066 1.00 90.00 156 ASP A C 1
ATOM 1241 O O . ASP A 1 156 ? 8.162 3.451 -1.252 1.00 90.00 156 ASP A O 1
ATOM 1245 N N . PHE A 1 157 ? 7.996 5.545 -2.060 1.00 84.94 157 PHE A N 1
ATOM 1246 C CA . PHE A 1 157 ? 7.916 5.182 -3.478 1.00 84.94 157 PHE A CA 1
ATOM 1247 C C . PHE A 1 157 ? 9.143 5.630 -4.285 1.00 84.94 157 PHE A C 1
ATOM 1249 O O . PHE A 1 157 ? 9.107 5.589 -5.518 1.00 84.94 157 PHE A O 1
ATOM 1256 N N . SER A 1 158 ? 10.240 6.023 -3.627 1.00 81.31 158 SER A N 1
ATOM 1257 C CA . SER A 1 158 ? 11.486 6.452 -4.280 1.00 81.31 158 SER A CA 1
ATOM 1258 C C . SER A 1 158 ? 12.013 5.413 -5.276 1.00 81.31 158 SER A C 1
ATOM 1260 O O . SER A 1 158 ? 12.464 5.771 -6.363 1.00 81.31 158 SER A O 1
ATOM 1262 N N . LYS A 1 159 ? 11.855 4.117 -4.969 1.00 77.31 159 LYS A N 1
ATOM 1263 C CA . LYS A 1 159 ? 12.201 2.984 -5.848 1.00 77.31 159 LYS A CA 1
ATOM 1264 C C . LYS A 1 159 ? 10.958 2.251 -6.362 1.00 77.31 159 LYS A C 1
ATOM 1266 O O . LYS A 1 159 ? 10.946 1.029 -6.522 1.00 77.31 159 LYS A O 1
ATOM 1271 N N . GLY A 1 160 ? 9.874 2.992 -6.582 1.00 79.31 160 GLY A N 1
ATOM 1272 C CA . GLY A 1 160 ? 8.584 2.442 -6.982 1.00 79.31 160 GLY A CA 1
ATOM 1273 C C . GLY A 1 160 ? 8.000 1.503 -5.928 1.00 79.31 160 GLY A C 1
ATOM 1274 O O . GLY A 1 160 ? 8.097 1.751 -4.735 1.00 79.31 160 GLY A O 1
ATOM 1275 N N . ILE A 1 161 ? 7.380 0.399 -6.357 1.00 78.50 161 ILE A N 1
ATOM 1276 C CA . ILE A 1 161 ? 6.696 -0.535 -5.439 1.00 78.50 161 ILE A CA 1
ATOM 1277 C C . ILE A 1 161 ? 7.698 -1.312 -4.562 1.00 78.50 161 ILE A C 1
ATOM 1279 O O . ILE A 1 161 ? 7.332 -1.780 -3.489 1.00 78.50 161 ILE A O 1
ATOM 1283 N N . LYS A 1 162 ? 8.968 -1.429 -4.977 1.00 79.06 162 LYS A N 1
ATOM 1284 C CA . LYS A 1 162 ? 9.999 -2.151 -4.213 1.00 79.06 162 LYS A CA 1
ATOM 1285 C C . LYS A 1 162 ? 10.340 -1.493 -2.879 1.00 79.06 162 LYS A C 1
ATOM 1287 O O . LYS A 1 162 ? 10.660 -2.206 -1.933 1.00 79.06 162 LYS A O 1
ATOM 1292 N N . SER A 1 163 ? 10.339 -0.162 -2.823 1.00 83.06 163 SER A N 1
ATOM 1293 C CA . SER A 1 163 ? 10.638 0.571 -1.591 1.00 83.06 163 SER A CA 1
ATOM 1294 C C . SER A 1 163 ? 9.466 0.566 -0.617 1.00 83.06 163 SER A C 1
ATOM 1296 O O . SER A 1 163 ? 9.679 0.757 0.575 1.00 83.06 163 SER A O 1
ATOM 1298 N N . VAL A 1 164 ? 8.246 0.304 -1.088 1.00 85.88 164 VAL A N 1
ATOM 1299 C CA . VAL A 1 164 ? 7.038 0.323 -0.259 1.00 85.88 164 VAL A CA 1
ATOM 1300 C C . VAL A 1 164 ? 7.087 -0.802 0.766 1.00 85.88 164 VAL A C 1
ATOM 1302 O O . VAL A 1 164 ? 7.381 -1.956 0.443 1.00 85.88 164 VAL A O 1
ATOM 1305 N N . ALA A 1 165 ? 6.748 -0.487 2.016 1.00 86.44 165 ALA A N 1
ATOM 1306 C CA . ALA A 1 165 ? 6.597 -1.500 3.049 1.00 86.44 165 ALA A CA 1
ATOM 1307 C C . ALA A 1 165 ? 5.587 -2.579 2.616 1.00 86.44 165 ALA A C 1
ATOM 1309 O O . ALA A 1 165 ? 4.442 -2.284 2.277 1.00 86.44 165 ALA A O 1
ATOM 1310 N N . SER A 1 166 ? 6.002 -3.849 2.658 1.00 88.81 166 SER A N 1
ATOM 1311 C CA . SER A 1 166 ? 5.087 -4.968 2.405 1.00 88.81 166 SER A CA 1
ATOM 1312 C C . SER A 1 166 ? 3.950 -4.992 3.430 1.00 88.81 166 SER A C 1
ATOM 1314 O O . SER A 1 166 ? 4.117 -4.515 4.551 1.00 88.81 166 SER A O 1
ATOM 1316 N N . LYS A 1 167 ? 2.825 -5.629 3.089 1.00 90.00 167 LYS A N 1
ATOM 1317 C CA . LYS A 1 167 ? 1.678 -5.817 3.993 1.00 90.00 167 LYS A CA 1
ATOM 1318 C C . LYS A 1 167 ? 2.085 -6.298 5.393 1.00 90.00 167 LYS A C 1
ATOM 1320 O O . LYS A 1 167 ? 1.647 -5.727 6.382 1.00 90.00 167 LYS A O 1
ATOM 1325 N N . ALA A 1 168 ? 2.930 -7.327 5.474 1.00 88.62 168 ALA A N 1
ATOM 1326 C CA . ALA A 1 168 ? 3.369 -7.895 6.751 1.00 88.62 168 ALA A CA 1
ATOM 1327 C C . ALA A 1 168 ? 4.226 -6.909 7.559 1.00 88.62 168 ALA A C 1
ATOM 1329 O O . ALA A 1 168 ? 4.063 -6.786 8.768 1.00 88.62 168 ALA A O 1
ATOM 1330 N N . VAL A 1 169 ? 5.109 -6.167 6.882 1.00 90.25 169 VAL A N 1
ATOM 1331 C CA . VAL A 1 169 ? 5.939 -5.136 7.523 1.00 90.25 169 VAL A CA 1
ATOM 1332 C C . VAL A 1 169 ? 5.084 -3.958 7.982 1.00 90.25 169 VAL A C 1
ATOM 1334 O O . VAL A 1 169 ? 5.321 -3.410 9.054 1.00 90.25 169 VAL A O 1
ATOM 1337 N N . LEU A 1 170 ? 4.092 -3.558 7.186 1.00 90.50 170 LEU A N 1
ATOM 1338 C CA . LEU A 1 170 ? 3.186 -2.472 7.532 1.00 90.50 170 LEU A CA 1
ATOM 1339 C C . LEU A 1 170 ? 2.299 -2.855 8.722 1.00 90.50 170 LEU A C 1
ATOM 1341 O O . LEU A 1 170 ? 2.156 -2.055 9.639 1.00 90.50 170 LEU A O 1
ATOM 1345 N N . GLN A 1 171 ? 1.780 -4.085 8.744 1.00 90.94 171 GLN A N 1
ATOM 1346 C CA . GLN A 1 171 ? 1.042 -4.639 9.879 1.00 90.94 171 GLN A CA 1
ATOM 1347 C C . GLN A 1 171 ? 1.881 -4.617 11.165 1.00 90.94 171 GLN A C 1
ATOM 1349 O O . GLN A 1 171 ? 1.453 -4.013 12.142 1.00 90.94 171 GLN A O 1
ATOM 1354 N N . ASP A 1 172 ? 3.088 -5.191 11.149 1.00 91.94 172 ASP A N 1
ATOM 1355 C CA . ASP A 1 172 ? 3.989 -5.217 12.315 1.00 91.94 172 ASP A CA 1
ATOM 1356 C C . ASP A 1 172 ? 4.304 -3.804 12.838 1.00 91.94 172 ASP A C 1
ATOM 1358 O O . ASP A 1 172 ? 4.328 -3.561 14.044 1.00 91.94 172 ASP A O 1
ATOM 1362 N N . ARG A 1 173 ? 4.501 -2.837 11.935 1.00 92.12 173 ARG A N 1
ATOM 1363 C CA . ARG A 1 173 ? 4.732 -1.435 12.313 1.00 92.12 173 ARG A CA 1
ATOM 1364 C C . ARG A 1 173 ? 3.509 -0.786 12.946 1.00 92.12 173 ARG A C 1
ATOM 1366 O O . ARG A 1 173 ? 3.675 -0.026 13.891 1.00 92.12 173 ARG A O 1
ATOM 1373 N N . ILE A 1 174 ? 2.311 -1.073 12.438 1.00 90.94 174 ILE A N 1
ATOM 1374 C CA . ILE A 1 174 ? 1.062 -0.589 13.033 1.00 90.94 174 ILE A CA 1
ATOM 1375 C C . ILE A 1 174 ? 0.894 -1.190 14.424 1.00 90.94 174 ILE A C 1
ATOM 1377 O O . ILE A 1 174 ? 0.697 -0.439 15.370 1.00 90.94 174 ILE A O 1
ATOM 1381 N N . GLU A 1 175 ? 1.032 -2.507 14.564 1.00 89.06 175 GLU A N 1
ATOM 1382 C CA . GLU A 1 175 ? 0.855 -3.214 15.837 1.00 89.06 175 GLU A CA 1
ATOM 1383 C C . GLU A 1 175 ? 1.829 -2.743 16.921 1.00 89.06 175 GLU A C 1
ATOM 1385 O O . GLU A 1 175 ? 1.446 -2.635 18.079 1.00 89.06 175 GLU A O 1
ATOM 1390 N N . LYS A 1 176 ? 3.062 -2.371 16.556 1.00 91.56 176 LYS A N 1
ATOM 1391 C CA . LYS A 1 176 ? 4.039 -1.779 17.488 1.00 91.56 176 LYS A CA 1
ATOM 1392 C C . LYS A 1 176 ? 3.665 -0.386 17.999 1.00 91.56 176 LYS A C 1
ATOM 1394 O O . LYS A 1 176 ? 4.271 0.074 18.966 1.00 91.56 176 LYS A O 1
ATOM 1399 N N . CYS A 1 177 ? 2.739 0.301 17.336 1.00 88.12 177 CYS A N 1
ATOM 1400 C CA . CYS A 1 177 ? 2.266 1.625 17.730 1.00 88.12 177 CYS A CA 1
ATOM 1401 C C . CYS A 1 177 ? 0.961 1.593 18.543 1.00 88.12 177 CYS A C 1
ATOM 1403 O O . CYS A 1 177 ? 0.566 2.655 19.023 1.00 88.12 177 CYS A O 1
ATOM 1405 N N . LEU A 1 178 ? 0.294 0.436 18.652 1.00 84.12 178 LEU A N 1
ATOM 1406 C CA . LEU A 1 178 ? -0.963 0.237 19.391 1.00 84.12 178 LEU A CA 1
ATOM 1407 C C . LEU A 1 178 ? -0.706 -0.042 20.877 1.00 84.12 178 LEU A C 1
ATOM 1409 O O . LEU A 1 178 ? -1.530 0.434 21.690 1.00 84.12 178 LEU A O 1
#

pLDDT: mean 83.08, std 11.86, range [52.81, 95.19]

Foldseek 3Di:
DWDADPVQQWIWDWD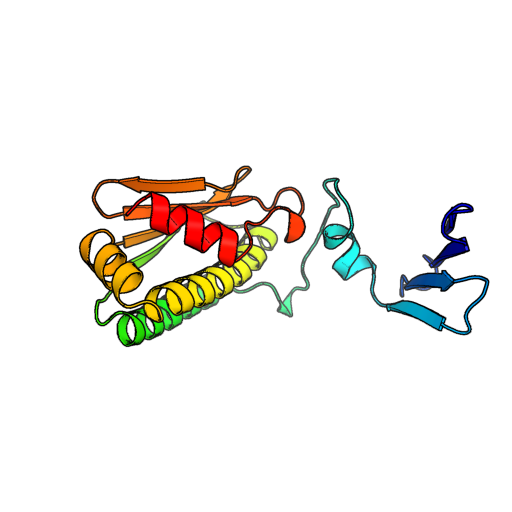PPDPWTKIWIDRNPDPDIDIDIPCLQCVLVVDPAQDDHDDDPVLQDDPVVLVVLQVVLQVVLCVLLVDGAAEAEDDDPDDDSVQSNVSSVVSVLVSVLSNVLSVDPVSSVVLRVQARYEYEYEDQAFAWAGDPNYIYTYAHCRSHPNRGQHSVRNNVRNSVRD

Radius of gyration: 20.05 Å; chains: 1; bounding box: 47×47×53 Å

Secondary structure (DSSP, 8-state):
-EEEETTTTEEEEEE--TT--EEEEEETTSS-EEEEESGGGTHHHH-SS-------TTTS--HHHHHHHHHHHHHHHHHHHSS--EEEE---SS--HHHHHHHHHHHHHHHHHHHHHHHSHHHHHHHHHH-SEEEEEEESS-EEEEETTEEEEEEE-TTGGGTSPPHHHHHHHHHTT-